Protein 6HSB (pdb70)

CATH classification: 3.40.50.9100

B-factor: mean 55.86, std 21.81, range [33.76, 153.32]

Organism: Acidithiobacillus caldus (strain SM-1) (NCBI:txid990288)

Secondary structure (DSSP, 8-state):
---EEEEEE-TTGGGTTSS-HHHH----HHHHHHHHHHHHHHTT-EEEEEE-S-HHHHHHHHHHTGGGT--EEEEE-GGGGGT-HHHHHHHHHHT--EEEEESS-GGGS-GGGG--SSGGG-SEEEESSTTHHHHHHHHHHHHH-

Solvent-accessible surface area: 7455 Å² total; per-residue (Å²): 151,96,18,16,0,0,0,0,0,0,10,87,14,52,79,46,20,158,158,88,66,147,147,141,33,67,65,43,17,78,97,7,31,63,97,1,73,90,42,0,104,72,93,51,23,82,10,69,41,60,43,14,92,29,65,117,64,0,19,57,10,0,105,94,0,57,134,84,39,10,40,25,0,0,0,3,0,23,44,30,0,29,91,0,66,50,0,54,76,8,3,61,86,34,81,17,61,6,16,0,0,8,37,44,72,8,108,75,119,74,92,117,43,141,101,13,66,0,47,104,59,24,69,27,86,28,40,40,98,30,27,89,0,0,7,69,0,0,38,35,8,23,200,189,159

Nearest PDB structures (foldseek):
  6hsb-assembly1_A  TM=1.007E+00  e=7.432E-30  Acidithiobacillus caldus SM-1
  4rhc-assembly1_L  TM=9.662E-01  e=6.224E-17  Acinetobacter baumannii ATCC 17978
  6smf-assembly1_A  TM=9.580E-01  e=1.096E-16  Zymomonas mobilis subsp. mobilis ZM4 = ATCC 31821
  6cv6-assembly3_G  TM=9.461E-01  e=2.057E-16  Paraburkholderia phymatum STM815
  2uyg-assembly1_D  TM=9.402E-01  e=6.544E-15  Thermus thermophilus HB8

Foldseek 3Di:
DAAEEEEEAEPPLQCPQPPPCPPRNNDGVVNLQVVVCVLQVVVVHHYDYDYDNDLVVLLVCLLCCVVVVHQEYEYANDVCQLPPPSNLVSCVVSVRAYEYEEQQDLVPDPPSSVHGSHPVRHPYYYYHNHSVRRVVRVVVVVVVD

Sequence (145 aa):
AQIHVLVLHGPNLNLLGRREPDHYGRTTLAEIDARLKKTEAEGRGWLLHSLQSNAEHILVDAVQQAPTQGVTHIVLNPAAFTHTSVALRDALAAVAIPFIEVHLSNIHAREPFRRHHSYFSDIASGLITGLGAEGYSLALDAIARRF

Structure (mmCIF, N/CA/C/O backbone):
data_6HSB
#
_entry.id   6HSB
#
_cell.length_a   188.458
_cell.length_b   188.458
_cell.length_c   188.458
_cell.angle_alpha   90.000
_cell.angle_beta   90.000
_cell.angle_gamma   90.000
#
_symmetry.space_group_name_H-M   'F 41 3 2'
#
loop_
_entity.id
_entity.type
_entity.pdbx_description
1 polymer '3-dehydroquinate dehydratase'
2 non-polymer GLYCEROL
3 non-polymer '4-(2-HYDROXYETHYL)-1-PIPERAZINE ETHANESULFONIC ACID'
4 water water
#
loop_
_atom_site.group_PDB
_atom_site.id
_atom_site.type_symbol
_atom_site.label_atom_id
_atom_site.label_alt_id
_atom_site.label_comp_id
_atom_site.label_asym_id
_atom_site.label_entity_id
_atom_site.label_seq_id
_atom_site.pdbx_PDB_ins_code
_atom_site.Cartn_x
_atom_site.Cartn_y
_atom_site.Cartn_z
_atom_site.occupancy
_atom_site.B_iso_or_equiv
_atom_site.auth_seq_id
_atom_site.auth_comp_id
_atom_site.auth_asym_id
_atom_site.auth_atom_id
_atom_site.pdbx_PDB_model_num
ATOM 1 N N . ALA A 1 1 ? -3.258 43.307 23.139 1.00 117.52 3 ALA A N 1
ATOM 2 C CA . ALA A 1 1 ? -3.957 43.101 21.845 1.00 102.20 3 ALA A CA 1
ATOM 3 C C . ALA A 1 1 ? -3.086 43.614 20.686 1.00 100.06 3 ALA A C 1
ATOM 4 O O . ALA A 1 1 ? -3.578 43.573 19.536 1.00 94.76 3 ALA A O 1
ATOM 6 N N . GLN A 1 2 ? -1.857 44.093 20.952 1.00 76.62 4 GLN A N 1
ATOM 7 C CA . GLN A 1 2 ? -0.921 44.508 19.873 1.00 73.17 4 GLN A CA 1
ATOM 8 C C . GLN A 1 2 ? -0.471 43.255 19.107 1.00 63.67 4 GLN A C 1
ATOM 9 O O . GLN A 1 2 ? -0.094 42.253 19.765 1.00 56.38 4 GLN A O 1
ATOM 15 N N . ILE A 1 3 ? -0.444 43.348 17.787 1.00 53.47 5 ILE A N 1
ATOM 16 C CA . ILE A 1 3 ? 0.016 42.234 16.927 1.00 55.49 5 ILE A CA 1
ATOM 17 C C . ILE A 1 3 ? 1.516 42.079 17.135 1.00 52.42 5 ILE A C 1
ATOM 18 O O . ILE A 1 3 ? 2.278 43.058 17.015 1.00 51.83 5 ILE A O 1
ATOM 23 N N . HIS A 1 4 ? 1.885 40.883 17.574 1.00 45.39 6 HIS A N 1
ATOM 24 C CA . HIS A 1 4 ? 3.277 40.453 17.774 1.00 42.44 6 HIS A CA 1
ATOM 25 C C . HIS A 1 4 ? 3.520 39.142 16.991 1.00 36.28 6 HIS A C 1
ATOM 26 O O . HIS A 1 4 ? 3.072 38.099 17.434 1.00 40.17 6 HIS A O 1
ATOM 33 N N . VAL A 1 5 ? 4.329 39.229 15.966 1.00 40.48 7 VAL A N 1
ATOM 34 C CA . VAL A 1 5 ? 4.639 38.127 15.024 1.00 45.63 7 VAL A CA 1
ATOM 35 C C . VAL A 1 5 ? 5.973 37.520 15.437 1.00 48.97 7 VAL A C 1
ATOM 36 O O . VAL A 1 5 ? 6.972 38.257 15.538 1.00 47.53 7 VAL A O 1
ATOM 40 N N . LEU A 1 6 ? 5.994 36.207 15.622 1.00 42.32 8 LEU A N 1
ATOM 41 C CA . LEU A 1 6 ? 7.264 35.433 15.671 1.00 36.20 8 LEU A CA 1
ATOM 42 C C . LEU A 1 6 ? 7.489 34.784 14.318 1.00 41.08 8 LEU A C 1
ATOM 43 O O . LEU A 1 6 ? 6.617 33.956 13.888 1.00 38.47 8 LEU A O 1
ATOM 48 N N . VAL A 1 7 ? 8.610 35.090 13.690 1.00 41.07 9 VAL A N 1
ATOM 49 C CA . VAL A 1 7 ? 9.014 34.456 12.409 1.00 41.45 9 VAL A CA 1
ATOM 50 C C . VAL A 1 7 ? 10.061 33.389 12.750 1.00 45.71 9 VAL A C 1
ATOM 51 O O . VAL A 1 7 ? 11.074 33.697 13.379 1.00 39.16 9 VAL A O 1
ATOM 55 N N . LEU A 1 8 ? 9.773 32.138 12.421 1.00 38.64 10 LEU A N 1
ATOM 56 C CA . LEU A 1 8 ? 10.643 30.995 12.732 1.00 37.65 10 LEU A CA 1
ATOM 57 C C . LEU A 1 8 ? 11.114 30.391 11.432 1.00 40.14 10 LEU A C 1
ATOM 58 O O . LEU A 1 8 ? 10.250 30.026 10.588 1.00 40.44 10 LEU A O 1
ATOM 63 N N . HIS A 1 9 ? 12.421 30.287 11.284 1.00 33.76 11 HIS A N 1
ATOM 64 C CA . HIS A 1 9 ? 13.102 29.690 10.121 1.00 36.43 11 HIS A CA 1
ATOM 65 C C . HIS A 1 9 ? 13.785 28.421 10.574 1.00 39.85 11 HIS A C 1
ATOM 66 O O . HIS A 1 9 ? 14.587 28.465 11.549 1.00 39.04 11 HIS A O 1
ATOM 73 N N . GLY A 1 10 ? 13.569 27.350 9.839 1.00 43.49 12 GLY A N 1
ATOM 74 C CA . GLY A 1 10 ? 14.128 26.044 10.179 1.00 39.86 12 GLY A CA 1
ATOM 75 C C . GLY A 1 10 ? 15.529 25.888 9.617 1.00 42.81 12 GLY A C 1
ATOM 76 O O . GLY A 1 10 ? 16.195 26.849 9.227 1.00 40.79 12 GLY A O 1
ATOM 77 N N . PRO A 1 11 ? 16.034 24.645 9.662 1.00 37.82 13 PRO A N 1
ATOM 78 C CA . PRO A 1 11 ? 17.416 24.357 9.346 1.00 39.88 13 PRO A CA 1
ATOM 79 C C . PRO A 1 11 ? 17.761 24.738 7.917 1.00 41.09 13 PRO A C 1
ATOM 80 O O . PRO A 1 11 ? 16.896 24.719 7.064 1.00 39.35 13 PRO A O 1
ATOM 84 N N . ASN A 1 12 ? 18.993 25.206 7.729 1.00 36.78 14 ASN A N 1
ATOM 85 C CA . ASN A 1 12 ? 19.609 25.425 6.398 1.00 42.11 14 ASN A CA 1
ATOM 86 C C . ASN A 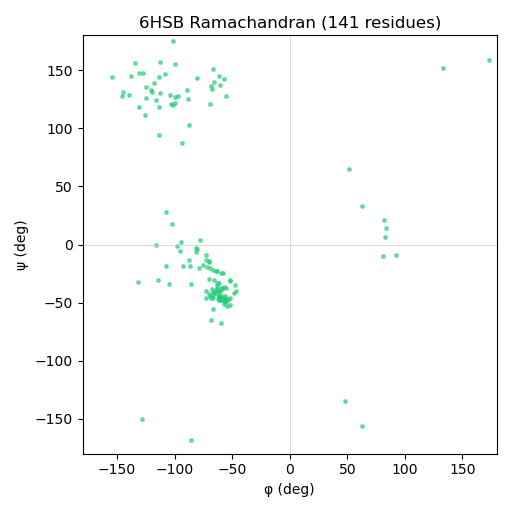1 12 ? 19.128 26.753 5.813 1.00 41.01 14 ASN A C 1
ATOM 87 O O . ASN A 1 12 ? 19.775 27.223 4.854 1.00 44.12 14 ASN A O 1
ATOM 92 N N . LEU A 1 13 ? 18.138 27.417 6.399 1.00 37.72 15 LEU A N 1
ATOM 93 C CA . LEU A 1 13 ? 17.662 28.705 5.826 1.00 39.52 15 LEU A CA 1
ATOM 94 C C . LEU A 1 13 ? 18.740 29.788 6.010 1.00 49.01 15 LEU A C 1
ATOM 95 O O . LEU A 1 13 ? 18.707 30.765 5.226 1.00 44.28 15 LEU A O 1
ATOM 100 N N . ASN A 1 14 ? 19.686 29.597 6.948 1.00 47.42 16 ASN A N 1
ATOM 101 C CA . ASN A 1 14 ? 20.828 30.524 7.142 1.00 44.48 16 ASN A CA 1
ATOM 102 C C . ASN A 1 14 ? 21.697 30.502 5.891 1.00 45.11 16 ASN A C 1
ATOM 103 O O . ASN A 1 14 ? 22.452 31.384 5.723 1.00 45.20 16 ASN A O 1
ATOM 108 N N . LEU A 1 15 ? 21.643 29.451 5.094 1.00 41.20 17 LEU A N 1
ATOM 109 C CA . LEU A 1 15 ? 22.511 29.340 3.921 1.00 44.11 17 LEU A CA 1
ATOM 110 C C . LEU A 1 15 ? 21.951 30.152 2.749 1.00 41.69 17 LEU A C 1
ATOM 111 O O . LEU A 1 15 ? 22.602 30.137 1.701 1.00 48.59 17 LEU A O 1
ATOM 116 N N . LEU A 1 16 ? 20.787 30.764 2.857 1.00 45.91 18 LEU A N 1
ATOM 117 C CA . LEU A 1 16 ? 20.227 31.456 1.663 1.00 50.10 18 LEU A CA 1
ATOM 118 C C . LEU A 1 16 ? 21.267 32.467 1.160 1.00 57.76 18 LEU A C 1
ATOM 119 O O . LEU A 1 16 ? 21.745 33.293 2.007 1.00 49.17 18 LEU A O 1
ATOM 124 N N . GLY A 1 17 ? 21.597 32.401 -0.129 1.00 59.75 19 GLY A N 1
ATOM 125 C CA . GLY A 1 17 ? 22.429 33.403 -0.831 1.00 66.34 19 GLY A CA 1
ATOM 126 C C . GLY A 1 17 ? 23.907 33.040 -0.816 1.00 69.79 19 GLY A C 1
ATOM 127 O O . GLY A 1 17 ? 24.687 33.690 -1.524 1.00 73.57 19 GLY A O 1
ATOM 128 N N . ARG A 1 18 ? 24.306 32.024 -0.054 1.00 70.10 20 ARG A N 1
ATOM 129 C CA . ARG A 1 18 ? 25.738 31.663 0.105 1.00 70.26 20 ARG A CA 1
ATOM 130 C C . ARG A 1 18 ? 26.313 31.117 -1.196 1.00 72.19 20 ARG A C 1
ATOM 131 O O . ARG A 1 18 ? 27.200 31.778 -1.750 1.00 79.99 20 ARG A O 1
ATOM 139 N N . ARG A 1 19 ? 25.826 29.966 -1.661 1.00 82.71 21 ARG A N 1
ATOM 140 C CA . ARG A 1 19 ? 26.475 29.194 -2.757 1.00 96.39 21 ARG A CA 1
ATOM 141 C C . ARG A 1 19 ? 25.801 29.503 -4.097 1.00 107.39 21 ARG A C 1
ATOM 142 O O . ARG A 1 19 ? 24.551 29.335 -4.185 1.00 95.02 21 ARG A O 1
ATOM 150 N N . GLU A 1 20 ? 26.613 29.884 -5.098 1.00 121.30 22 GLU A N 1
ATOM 151 C CA . GLU A 1 20 ? 26.192 30.200 -6.496 1.00 131.01 22 GLU A CA 1
ATOM 152 C C . GLU A 1 20 ? 25.046 31.212 -6.462 1.00 131.36 22 GLU A C 1
ATOM 153 O O . GLU A 1 20 ? 23.921 30.890 -6.874 1.00 104.87 22 GLU A O 1
ATOM 159 N N . PRO A 1 21 ? 25.297 32.455 -5.966 1.00 125.67 23 PRO A N 1
ATOM 160 C CA . PRO A 1 21 ? 24.261 33.493 -5.915 1.00 132.58 23 PRO A CA 1
ATOM 161 C C . PRO A 1 21 ? 23.557 33.704 -7.271 1.00 146.10 23 PRO A C 1
ATOM 162 O O . PRO A 1 21 ? 22.382 34.042 -7.260 1.00 146.78 23 PRO A O 1
ATOM 166 N N . ASP A 1 22 ? 24.270 33.480 -8.389 1.00 150.24 24 ASP A N 1
ATOM 167 C CA . ASP A 1 22 ? 23.737 33.538 -9.781 1.00 137.78 24 ASP A CA 1
ATOM 168 C C . ASP A 1 22 ? 22.607 32.512 -9.948 1.00 137.16 24 ASP A C 1
ATOM 169 O O . ASP A 1 22 ? 21.451 32.947 -10.109 1.00 137.68 24 ASP A O 1
ATOM 174 N N . HIS A 1 23 ? 22.927 31.211 -9.895 1.00 135.43 25 HIS A N 1
ATOM 175 C CA . HIS A 1 23 ? 21.982 30.093 -10.184 1.00 143.17 25 HIS A CA 1
ATOM 176 C C . HIS A 1 23 ? 20.870 30.037 -9.124 1.00 147.26 25 HIS A C 1
ATOM 177 O O . HIS A 1 23 ? 19.686 30.095 -9.521 1.00 153.32 25 HIS A O 1
ATOM 184 N N . TYR A 1 24 ? 21.230 29.935 -7.837 1.00 139.74 26 TYR A N 1
ATOM 185 C CA . TYR A 1 24 ? 20.314 29.534 -6.732 1.00 123.11 26 TYR A CA 1
ATOM 186 C C . TYR A 1 24 ? 19.539 30.745 -6.185 1.00 119.39 26 TYR A C 1
ATOM 187 O O . TYR A 1 24 ? 18.359 30.560 -5.808 1.00 101.20 26 TYR A O 1
ATOM 196 N N . GLY A 1 25 ? 20.153 31.935 -6.157 1.00 106.99 27 GLY A N 1
ATOM 197 C CA . GLY A 1 25 ? 19.535 33.175 -5.639 1.00 99.13 27 GLY A CA 1
ATOM 198 C C . GLY A 1 25 ? 20.481 33.907 -4.706 1.00 103.32 27 GLY A C 1
ATOM 199 O O . GLY A 1 25 ? 21.326 33.217 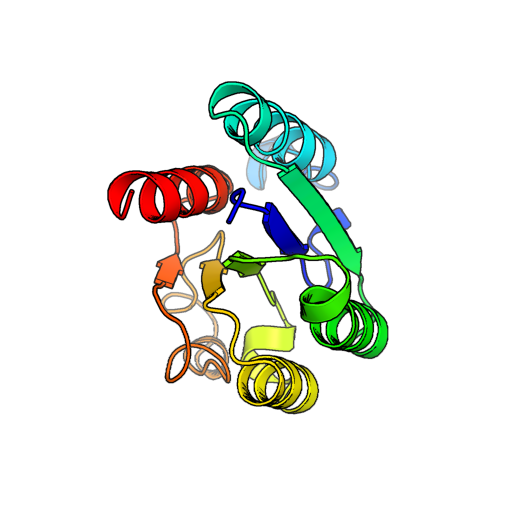-4.086 1.00 105.20 27 GLY A O 1
ATOM 200 N N . ARG A 1 26 ? 20.360 35.242 -4.611 1.00 95.51 28 ARG A N 1
ATOM 201 C CA . ARG A 1 26 ? 21.325 36.125 -3.889 1.00 90.28 28 ARG A CA 1
ATOM 202 C C . ARG A 1 26 ? 20.704 36.636 -2.569 1.00 87.75 28 ARG A C 1
ATOM 203 O O . ARG A 1 26 ? 21.492 37.053 -1.683 1.00 89.17 28 ARG A O 1
ATOM 205 N N . THR A 1 27 ? 19.369 36.582 -2.401 1.00 74.57 29 THR A N 1
ATOM 206 C CA . THR A 1 27 ? 18.663 37.035 -1.166 1.00 68.39 29 THR A CA 1
ATOM 207 C C . THR A 1 27 ? 19.142 36.222 0.038 1.00 63.65 29 THR A C 1
ATOM 208 O O . THR A 1 27 ? 19.267 35.015 -0.065 1.00 62.51 29 THR A O 1
ATOM 212 N N . THR A 1 28 ? 19.374 36.881 1.148 1.00 60.03 30 THR A N 1
ATOM 213 C CA . THR A 1 28 ? 19.952 36.272 2.360 1.00 64.26 30 THR A CA 1
ATOM 214 C C . THR A 1 28 ? 18.869 36.288 3.428 1.00 53.11 30 THR A C 1
ATOM 215 O O . THR A 1 28 ? 17.934 37.110 3.358 1.00 54.79 30 THR A O 1
ATOM 219 N N . LEU A 1 29 ? 18.995 35.404 4.389 1.00 50.31 31 LEU A N 1
ATOM 220 C CA . LEU A 1 29 ? 18.020 35.382 5.483 1.00 47.13 31 LEU A CA 1
ATOM 221 C C . LEU A 1 29 ? 18.060 36.753 6.172 1.00 43.27 31 LEU A C 1
ATOM 222 O O . LEU A 1 29 ? 17.010 37.289 6.538 1.00 44.16 31 LEU A O 1
ATOM 227 N N . ALA A 1 30 ? 19.239 37.358 6.308 1.00 53.02 32 ALA A N 1
ATOM 228 C CA . ALA A 1 30 ? 19.377 38.668 7.004 1.00 55.67 32 ALA A CA 1
ATOM 229 C C . ALA A 1 30 ? 18.536 39.701 6.252 1.00 47.25 32 ALA A C 1
ATOM 230 O O . ALA A 1 30 ? 17.737 40.411 6.900 1.00 51.54 32 ALA A O 1
ATOM 232 N N . GLU A 1 31 ? 18.631 39.700 4.915 1.00 49.91 33 GLU A N 1
ATOM 233 C CA . GLU A 1 31 ? 17.824 40.612 4.068 1.00 54.33 33 GLU A CA 1
ATOM 234 C C . GLU A 1 31 ? 16.332 40.355 4.289 1.00 55.60 33 GLU A C 1
ATOM 235 O O . GLU A 1 31 ? 15.556 41.325 4.508 1.00 51.09 33 GLU A O 1
ATOM 241 N N . ILE A 1 32 ? 15.913 39.082 4.266 1.00 51.02 34 ILE A N 1
ATOM 242 C CA . ILE A 1 32 ? 14.480 38.739 4.513 1.00 48.79 34 ILE A CA 1
ATOM 243 C C . ILE A 1 32 ? 14.080 39.300 5.870 1.00 45.26 34 ILE A C 1
ATOM 244 O O . ILE A 1 32 ? 13.026 39.953 5.977 1.00 49.21 34 ILE A O 1
ATOM 249 N N . ASP A 1 33 ? 14.866 38.995 6.904 1.00 47.85 35 ASP A N 1
ATOM 250 C CA . ASP A 1 33 ? 14.486 39.386 8.282 1.00 51.20 35 ASP A CA 1
ATOM 251 C C . ASP A 1 33 ? 14.381 40.914 8.414 1.00 47.52 35 ASP A C 1
ATOM 252 O O . ASP A 1 33 ? 13.466 41.377 9.119 1.00 47.46 35 ASP A O 1
ATOM 257 N N . ALA A 1 34 ? 15.289 41.665 7.811 1.00 51.70 36 ALA A N 1
ATOM 258 C CA . ALA A 1 34 ? 15.266 43.152 7.840 1.00 58.40 36 ALA A CA 1
ATOM 259 C C . ALA A 1 34 ? 13.968 43.646 7.177 1.00 56.13 36 ALA A C 1
ATOM 260 O O . ALA A 1 34 ? 13.266 44.549 7.725 1.00 54.74 36 ALA A O 1
ATOM 262 N N . ARG A 1 35 ? 13.629 43.042 6.045 1.00 52.75 37 ARG A N 1
ATOM 263 C CA . ARG A 1 35 ? 12.414 43.431 5.302 1.00 51.75 37 ARG A CA 1
ATOM 264 C C . ARG A 1 35 ? 11.172 43.106 6.129 1.00 51.19 37 ARG A C 1
ATOM 265 O O . ARG A 1 35 ? 10.283 43.978 6.233 1.00 52.41 37 ARG A O 1
ATOM 273 N N . LEU A 1 36 ? 11.123 41.952 6.800 1.00 49.24 38 LEU A N 1
ATOM 274 C CA . LEU A 1 36 ? 9.905 41.640 7.588 1.00 43.58 38 LEU A CA 1
ATOM 275 C C . LEU A 1 36 ? 9.808 42.606 8.758 1.00 47.12 38 LEU A C 1
ATOM 276 O O . LEU A 1 36 ? 8.699 43.010 9.104 1.00 50.41 38 LEU A O 1
ATOM 281 N N . LYS A 1 37 ? 10.943 42.945 9.361 1.00 51.80 39 LYS A N 1
ATOM 282 C CA A LYS A 1 37 ? 10.943 43.868 10.528 0.50 52.35 39 LYS A CA 1
ATOM 283 C CA B LYS A 1 37 ? 11.044 43.902 10.500 0.50 56.26 39 LYS A CA 1
ATOM 284 C C . LYS A 1 37 ? 10.341 45.215 10.105 1.00 46.72 39 LYS A C 1
ATOM 285 O O . LYS A 1 37 ? 9.396 45.624 10.772 1.00 52.69 39 LYS A O 1
ATOM 296 N N . THR A 1 38 ? 10.831 45.816 9.031 1.00 50.97 40 THR A N 1
ATOM 297 C CA . THR A 1 38 ? 10.320 47.081 8.440 1.00 60.38 40 THR A CA 1
ATOM 298 C C . THR A 1 38 ? 8.815 47.005 8.197 1.00 60.06 40 THR A C 1
ATOM 299 O O . THR A 1 38 ? 8.087 47.908 8.649 1.00 62.07 40 THR A O 1
ATOM 303 N N . GLU A 1 39 ? 8.370 45.946 7.511 1.00 59.07 41 GLU A N 1
ATOM 304 C CA . GLU A 1 39 ? 6.944 45.774 7.132 1.00 55.41 41 GLU A CA 1
ATOM 305 C C . GLU A 1 39 ? 6.110 45.667 8.393 1.00 57.16 41 GLU A C 1
ATOM 306 O O . GLU A 1 39 ? 5.024 46.215 8.414 1.00 60.83 41 GLU A O 1
ATOM 312 N N . ALA A 1 40 ? 6.611 44.998 9.430 1.00 52.27 42 ALA A N 1
ATOM 313 C CA . ALA A 1 40 ? 5.882 44.895 10.707 1.00 52.43 42 ALA A CA 1
ATOM 314 C 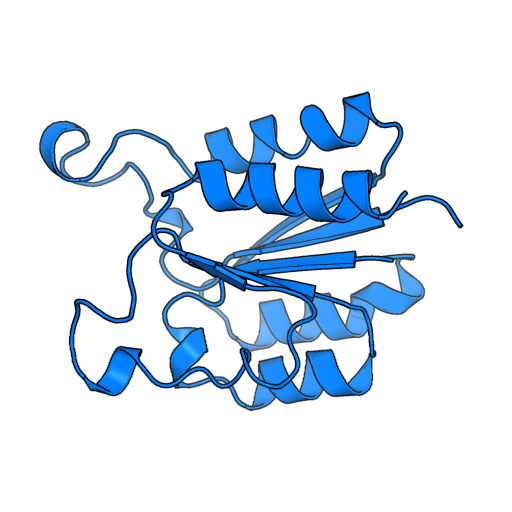C . ALA A 1 40 ? 5.930 46.239 11.445 1.00 56.61 42 ALA A C 1
ATOM 315 O O . ALA A 1 40 ? 4.896 46.630 11.974 1.00 52.25 42 ALA A O 1
ATOM 317 N N . GLU A 1 41 ? 7.099 46.882 11.533 1.00 59.09 43 GLU A N 1
ATOM 318 C CA . GLU A 1 41 ? 7.239 48.230 12.160 1.00 67.98 43 GLU A CA 1
ATOM 319 C C . GLU A 1 41 ? 6.303 49.223 11.466 1.00 64.41 43 GLU A C 1
ATOM 320 O O . GLU A 1 41 ? 5.562 49.910 12.173 1.00 70.02 43 GLU A O 1
ATOM 326 N N . GLY A 1 42 ? 6.273 49.215 10.134 1.00 65.61 44 GLY A N 1
ATOM 327 C CA . GLY A 1 42 ? 5.346 50.024 9.315 1.00 65.21 44 GLY A CA 1
ATOM 328 C C . GLY A 1 42 ? 3.911 49.929 9.803 1.00 67.87 44 GLY A C 1
ATOM 329 O O . GLY A 1 42 ? 3.186 50.920 9.715 1.00 74.41 44 GLY A O 1
ATOM 330 N N . ARG A 1 43 ? 3.493 48.770 10.301 1.00 64.45 45 ARG A N 1
ATOM 331 C CA . ARG A 1 43 ? 2.076 48.504 10.631 1.00 61.13 45 ARG A CA 1
ATOM 332 C C . ARG A 1 43 ? 1.862 48.730 12.121 1.00 53.77 45 ARG A C 1
ATOM 333 O O . ARG A 1 43 ? 0.747 48.535 12.609 1.00 60.37 45 ARG A O 1
ATOM 341 N N . GLY A 1 44 ? 2.906 49.081 12.857 1.00 61.11 46 GLY A N 1
ATOM 342 C CA . GLY A 1 44 ? 2.793 49.269 14.320 1.00 54.95 46 GLY A CA 1
ATOM 343 C C . GLY A 1 44 ? 2.860 47.955 15.070 1.00 57.98 46 GLY A C 1
ATOM 344 O O . GLY A 1 44 ? 2.408 47.902 16.221 1.00 56.17 46 GLY A O 1
ATOM 345 N N . TRP A 1 45 ? 3.427 46.916 14.455 1.00 57.37 47 TRP A N 1
ATOM 346 C CA . TRP A 1 45 ? 3.458 45.559 15.068 1.00 57.64 47 TRP A CA 1
ATOM 347 C C . TRP A 1 45 ? 4.827 45.329 15.710 1.00 49.95 47 TRP A C 1
ATOM 348 O O . TRP A 1 45 ? 5.807 45.853 15.156 1.00 50.12 47 TRP A O 1
ATOM 359 N N . LEU A 1 46 ? 4.887 44.452 16.702 1.00 50.77 48 LEU A N 1
ATOM 360 C CA . LEU A 1 46 ? 6.153 43.779 17.125 1.00 47.18 48 LEU A CA 1
ATOM 361 C C . LEU A 1 46 ? 6.422 42.614 16.166 1.00 50.15 48 LEU A C 1
ATOM 362 O O . LEU A 1 46 ? 5.456 41.982 15.637 1.00 49.73 48 LEU A O 1
ATOM 367 N N . LEU A 1 47 ? 7.673 42.385 15.864 1.00 48.22 49 LEU A N 1
ATOM 368 C CA . LEU A 1 47 ? 8.103 41.177 15.154 1.00 46.73 49 LEU A CA 1
ATOM 369 C C . LEU A 1 47 ? 9.475 40.774 15.688 1.00 47.43 49 LEU A C 1
ATOM 370 O O . LEU A 1 47 ? 10.350 41.617 15.693 1.00 50.90 49 LEU A O 1
ATOM 375 N N . HIS A 1 48 ? 9.654 39.507 16.040 1.00 50.97 50 HIS A N 1
ATOM 376 C CA . HIS A 1 48 ? 10.995 38.922 16.160 1.00 49.73 50 HIS A CA 1
ATOM 377 C C . HIS A 1 48 ? 11.123 37.646 15.349 1.00 50.68 50 HIS A C 1
ATOM 378 O O . HIS A 1 48 ? 10.149 36.963 15.200 1.00 43.14 50 HIS A O 1
ATOM 385 N N . SER A 1 49 ? 12.339 37.433 14.857 1.00 45.37 51 SER A N 1
ATOM 386 C CA . SER A 1 49 ? 12.794 36.368 13.950 1.00 50.56 51 SER A CA 1
ATOM 387 C C . SER A 1 49 ? 13.767 35.477 14.713 1.00 53.80 51 SER A C 1
ATOM 388 O O . SER A 1 49 ? 14.515 35.968 15.511 1.00 49.60 51 SER A O 1
ATOM 391 N N . LEU A 1 50 ? 13.740 34.195 14.447 1.00 44.19 52 LEU A N 1
ATOM 392 C CA . LEU A 1 50 ? 14.733 33.231 14.942 1.00 41.74 52 LEU A CA 1
ATOM 393 C C . LEU A 1 50 ? 14.922 32.171 13.865 1.00 40.08 52 LEU A C 1
ATOM 394 O O . LEU A 1 50 ? 13.898 31.608 13.405 1.00 37.76 52 LEU A O 1
ATOM 399 N N . GLN A 1 51 ? 16.139 31.919 13.468 1.00 38.25 53 GLN A N 1
ATOM 400 C CA . GLN A 1 51 ? 16.480 30.740 12.650 1.00 37.15 53 GLN A CA 1
ATOM 401 C C . GLN A 1 51 ? 17.240 29.772 13.542 1.00 46.80 53 GLN A C 1
ATOM 402 O O . GLN A 1 51 ? 18.030 30.229 14.343 1.00 41.39 53 GLN A O 1
ATOM 408 N N . SER A 1 52 ? 17.100 28.482 13.340 1.00 42.38 54 SER A N 1
ATOM 409 C CA . SER A 1 52 ? 17.930 27.483 14.059 1.00 39.33 54 SER A CA 1
ATOM 410 C C . SER A 1 52 ? 18.027 26.213 13.237 1.00 41.26 54 SER A C 1
ATOM 411 O O . SER A 1 52 ? 17.065 25.856 12.573 1.00 39.44 54 SER A O 1
ATOM 414 N N . ASN A 1 53 ? 19.174 25.556 13.277 1.00 37.85 55 ASN A N 1
ATOM 415 C CA . ASN A 1 53 ? 19.294 24.183 12.762 1.00 40.90 55 ASN A CA 1
ATOM 416 C C . ASN A 1 53 ? 18.789 23.211 13.823 1.00 43.28 55 ASN A C 1
ATOM 417 O O . ASN A 1 53 ? 18.693 22.036 13.503 1.00 41.14 55 ASN A O 1
ATOM 422 N N . ALA A 1 54 ? 18.472 23.688 15.033 1.00 40.84 56 ALA A N 1
ATOM 423 C CA . ALA A 1 54 ? 18.138 22.835 16.196 1.00 38.90 56 ALA A CA 1
ATOM 424 C C . ALA A 1 54 ? 16.638 22.831 16.431 1.00 38.07 56 ALA A C 1
ATOM 425 O O . ALA A 1 54 ? 16.081 23.871 16.758 1.00 42.20 56 ALA A O 1
ATOM 427 N N . GLU A 1 55 ? 16.031 21.658 16.386 1.00 39.08 57 GLU A N 1
ATOM 428 C CA . GLU A 1 55 ? 14.586 21.465 16.648 1.00 38.56 57 GLU A CA 1
ATOM 429 C C . GLU A 1 55 ? 14.225 22.047 18.008 1.00 41.65 57 GLU A C 1
ATOM 430 O O . GLU A 1 55 ? 13.282 22.809 18.099 1.00 38.13 57 GLU A O 1
ATOM 436 N N . HIS A 1 56 ? 14.993 21.726 19.041 1.00 36.30 58 HIS A N 1
ATOM 437 C CA . HIS A 1 56 ? 14.692 22.174 20.422 1.00 38.88 58 HIS A CA 1
ATOM 438 C C . HIS A 1 56 ? 14.698 23.698 20.534 1.00 38.85 58 HIS A C 1
ATOM 439 O O . HIS A 1 56 ? 13.868 24.228 21.254 1.00 38.18 58 HIS A O 1
ATOM 446 N N . ILE A 1 57 ? 15.535 24.400 19.776 1.00 36.94 59 ILE A N 1
ATOM 447 C CA . ILE A 1 57 ? 15.557 25.881 19.836 1.00 39.75 59 ILE A CA 1
ATOM 448 C C . ILE A 1 57 ? 14.232 26.437 19.289 1.00 44.27 59 ILE A C 1
ATOM 449 O O . ILE A 1 57 ? 13.681 27.385 19.872 1.00 36.69 59 ILE A O 1
ATOM 454 N N . LEU A 1 58 ? 13.713 25.847 18.212 1.00 38.41 60 LEU A N 1
ATOM 455 C CA . LEU A 1 58 ? 12.446 26.308 17.603 1.00 40.06 60 LEU A CA 1
ATOM 456 C C . LEU A 1 58 ? 11.308 25.956 18.551 1.00 34.79 60 LEU A C 1
ATOM 457 O O . LEU A 1 58 ? 10.411 26.833 18.792 1.00 39.73 60 LEU A O 1
ATOM 462 N N . VAL A 1 59 ? 11.346 24.755 19.127 1.00 35.18 61 VAL A N 1
ATOM 463 C CA . VAL A 1 59 ? 10.289 24.317 20.081 1.00 38.07 61 VAL A CA 1
ATOM 464 C C . VAL A 1 59 ? 10.291 25.272 21.292 1.00 39.90 61 VAL A C 1
ATOM 465 O O . VAL A 1 59 ? 9.210 25.731 21.698 1.00 38.27 61 VAL A O 1
ATOM 469 N N . ASP A 1 60 ? 11.463 25.557 21.866 1.00 40.90 62 ASP A N 1
ATOM 470 C CA . ASP A 1 60 ? 11.574 26.503 23.017 1.00 39.42 62 ASP A CA 1
ATOM 471 C C . ASP A 1 60 ? 10.916 27.835 22.626 1.00 38.99 62 ASP A C 1
ATOM 472 O O . ASP A 1 60 ? 10.151 28.409 23.452 1.00 43.95 62 ASP A O 1
ATOM 477 N N . ALA A 1 61 ? 11.224 28.360 21.435 1.00 39.87 63 ALA A N 1
ATOM 478 C CA . ALA A 1 61 ? 10.706 29.675 20.976 1.00 39.51 63 ALA A CA 1
ATOM 479 C C . ALA A 1 61 ? 9.182 29.640 20.922 1.00 42.21 63 ALA A C 1
ATOM 480 O O . ALA A 1 61 ? 8.496 30.618 21.340 1.00 40.55 63 ALA A O 1
ATOM 482 N N . VAL A 1 62 ? 8.612 28.528 20.471 1.00 38.84 64 VAL A N 1
ATOM 483 C CA . VAL A 1 62 ? 7.138 28.409 20.432 1.00 36.21 64 VAL A CA 1
ATOM 484 C C . VAL A 1 62 ? 6.576 28.350 21.852 1.00 37.87 64 VAL A C 1
ATOM 485 O O . VAL A 1 62 ? 5.533 28.959 22.129 1.00 38.52 64 VAL A O 1
ATOM 489 N N . GLN A 1 63 ? 7.178 27.549 22.710 1.00 37.02 65 GLN A N 1
ATOM 490 C CA . GLN A 1 63 ? 6.752 27.368 24.108 1.00 36.57 65 GLN A CA 1
ATOM 491 C C . GLN A 1 63 ? 6.747 28.715 24.846 1.00 43.80 65 GLN A C 1
ATOM 492 O O . GLN A 1 63 ? 5.831 28.954 25.605 1.00 38.58 65 GLN A O 1
ATOM 498 N N . GLN A 1 64 ? 7.698 29.582 24.533 1.00 43.48 66 GLN A N 1
ATOM 499 C CA . GLN A 1 64 ? 7.933 30.880 25.219 1.00 42.12 66 GLN A CA 1
ATOM 500 C C . GLN A 1 64 ? 7.040 31.929 24.574 1.00 42.51 66 GLN A C 1
ATOM 501 O O . GLN A 1 64 ? 6.821 32.977 25.191 1.00 45.32 66 GLN A O 1
ATOM 507 N N . ALA A 1 65 ? 6.536 31.688 23.357 1.00 40.15 67 ALA A N 1
ATOM 508 C CA . ALA A 1 65 ? 5.842 32.735 22.576 1.00 37.89 67 ALA A CA 1
ATOM 509 C C . ALA A 1 65 ? 4.676 33.322 23.377 1.00 43.05 67 ALA A C 1
ATOM 510 O O . ALA A 1 65 ? 4.518 34.545 23.430 1.00 42.97 67 ALA A O 1
ATOM 512 N N . PRO A 1 66 ? 3.774 32.513 23.979 1.00 41.88 68 PRO A N 1
ATOM 513 C CA . PRO A 1 66 ? 2.571 33.068 24.613 1.00 44.70 68 PRO A CA 1
ATOM 514 C C . PRO A 1 66 ? 2.883 34.131 25.689 1.00 45.41 68 PRO A C 1
ATOM 515 O O . PRO A 1 66 ? 2.340 35.237 25.622 1.00 42.82 68 PRO A O 1
ATOM 519 N N . THR A 1 67 ? 3.820 33.833 26.591 1.00 43.30 69 THR A N 1
ATOM 520 C CA . THR A 1 67 ? 4.183 34.766 27.683 1.00 43.78 69 THR A CA 1
ATOM 521 C C . THR A 1 67 ? 4.961 35.945 27.119 1.00 45.80 69 THR A C 1
ATOM 522 O O . THR A 1 67 ? 4.981 36.966 27.776 1.00 45.95 69 THR A O 1
ATOM 526 N N . GLN A 1 68 ? 5.539 35.830 25.931 1.00 42.86 70 GLN A N 1
ATOM 527 C CA . GLN A 1 68 ? 6.218 36.962 25.300 1.00 44.12 70 GLN A CA 1
ATOM 528 C C . GLN A 1 68 ? 5.171 37.850 24.632 1.00 47.68 70 GLN A C 1
ATOM 529 O O . GLN A 1 68 ? 5.578 38.866 24.057 1.00 46.58 70 GLN A O 1
ATOM 535 N N . GLY A 1 69 ? 3.890 37.490 24.642 1.00 43.57 71 GLY A N 1
ATOM 536 C CA . GLY A 1 69 ? 2.894 38.312 23.921 1.00 42.22 71 GLY A CA 1
ATOM 537 C C . GLY A 1 69 ? 2.760 38.032 22.424 1.00 45.86 71 GLY A C 1
ATOM 538 O O . GLY A 1 69 ? 2.096 38.814 21.717 1.00 44.75 71 GLY A O 1
ATOM 539 N N . VAL A 1 70 ? 3.291 36.928 21.915 1.00 43.62 72 VAL A N 1
ATOM 540 C CA . VAL A 1 70 ? 3.181 36.620 20.459 1.00 42.62 72 VAL A CA 1
ATOM 541 C C . VAL A 1 70 ? 1.696 36.343 20.143 1.00 39.02 72 VAL A C 1
ATOM 542 O O . VAL A 1 70 ? 1.092 35.609 20.888 1.00 41.71 72 VAL A O 1
ATOM 546 N N . THR A 1 71 ? 1.165 36.925 19.069 1.00 41.64 73 THR A N 1
ATOM 547 C CA . THR A 1 71 ? -0.231 36.747 18.610 1.00 45.44 73 THR A CA 1
ATOM 548 C C . THR A 1 71 ? -0.289 35.822 17.374 1.00 42.05 73 THR A C 1
ATOM 549 O O . THR A 1 71 ? -1.319 35.150 17.202 1.00 47.16 73 THR A O 1
ATOM 553 N N . HIS A 1 72 ? 0.716 35.875 16.512 1.00 40.84 74 HIS A N 1
ATOM 554 C CA . HIS A 1 72 ? 0.789 35.161 15.209 1.00 39.60 74 HIS A CA 1
ATOM 555 C C . HIS A 1 72 ? 2.192 34.598 15.060 1.00 43.17 74 HIS A C 1
ATOM 556 O O . HIS A 1 72 ? 3.166 35.304 15.424 1.00 41.74 74 HIS A O 1
ATOM 563 N N . ILE A 1 73 ? 2.298 33.425 14.441 1.00 37.76 75 ILE A N 1
ATOM 564 C CA . ILE A 1 73 ? 3.607 32.849 14.021 1.00 37.25 75 ILE A CA 1
ATOM 565 C C . ILE A 1 73 ? 3.650 32.688 12.515 1.00 39.85 75 ILE A C 1
ATOM 566 O O . ILE A 1 73 ? 2.637 32.293 11.880 1.00 41.98 75 ILE A O 1
ATOM 571 N N . VAL A 1 74 ? 4.793 33.015 11.938 1.00 42.84 76 VAL A N 1
ATOM 572 C CA . VAL A 1 74 ? 5.101 32.710 10.526 1.00 43.29 76 VAL A CA 1
ATOM 573 C C . VAL A 1 74 ? 6.232 31.691 10.574 1.00 42.66 76 VAL A C 1
ATOM 574 O O . VAL A 1 74 ? 7.309 32.015 11.036 1.00 38.66 76 VAL A O 1
ATOM 578 N N . LEU A 1 75 ? 5.980 30.503 10.054 1.00 39.71 77 LEU A N 1
ATOM 579 C CA . LEU A 1 75 ? 6.910 29.367 10.208 1.00 38.35 77 LEU A CA 1
ATOM 580 C C . LEU A 1 75 ? 7.277 28.802 8.875 1.00 38.65 77 LEU A C 1
ATOM 581 O O . LEU A 1 75 ? 6.329 28.329 8.134 1.00 37.38 77 LEU A O 1
ATOM 586 N N . ASN A 1 76 ? 8.575 28.721 8.644 1.00 39.21 78 ASN A N 1
ATOM 587 C CA . ASN A 1 76 ? 9.194 27.946 7.554 1.00 38.38 78 ASN A CA 1
ATOM 588 C C . ASN A 1 76 ? 9.983 26.834 8.225 1.00 40.11 78 ASN A C 1
ATOM 589 O O . ASN A 1 76 ? 11.145 27.024 8.543 1.00 38.56 78 ASN A O 1
ATOM 594 N N . PRO A 1 77 ? 9.392 25.623 8.399 1.00 40.79 79 PRO A N 1
ATOM 595 C CA . PRO A 1 77 ? 10.057 24.539 9.101 1.00 36.92 79 PRO A CA 1
ATOM 596 C C . PRO A 1 77 ? 11.178 23.941 8.254 1.00 37.27 79 PRO A C 1
ATOM 597 O O . PRO A 1 77 ? 11.977 23.186 8.778 1.00 40.99 79 PRO A O 1
ATOM 601 N N . ALA A 1 78 ? 11.240 24.250 6.963 1.00 39.12 80 ALA A N 1
ATOM 602 C CA . ALA A 1 78 ? 12.263 23.689 6.064 1.00 39.48 80 ALA A CA 1
ATOM 603 C C . ALA A 1 78 ? 12.302 22.1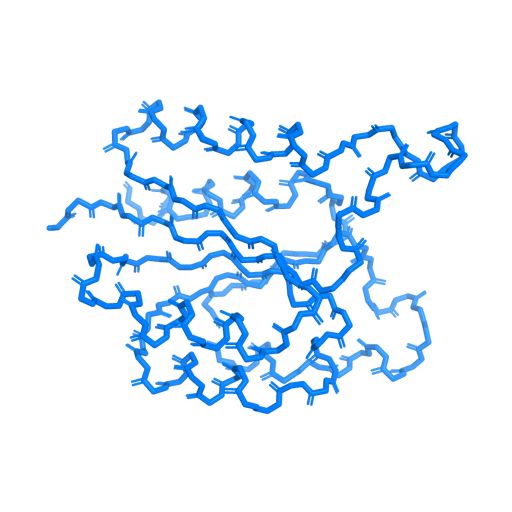74 6.294 1.00 41.84 80 ALA A C 1
ATOM 604 O O . ALA A 1 78 ? 11.239 21.545 6.319 1.00 41.54 80 ALA A O 1
ATOM 606 N N . ALA A 1 79 ? 13.465 21.558 6.424 1.00 38.36 81 ALA A N 1
ATOM 607 C CA . ALA A 1 79 ? 13.543 20.090 6.517 1.00 41.29 81 ALA A CA 1
ATOM 608 C C . ALA A 1 79 ? 12.595 19.567 7.598 1.00 42.45 81 ALA A C 1
ATOM 609 O O . ALA A 1 79 ? 12.073 18.427 7.444 1.00 46.03 81 ALA A O 1
ATOM 611 N N . PHE A 1 80 ? 12.353 20.321 8.662 1.00 35.39 82 PHE A N 1
ATOM 612 C CA . PHE A 1 80 ? 11.588 19.814 9.821 1.00 36.65 82 PHE A CA 1
ATOM 613 C C . PHE A 1 80 ? 10.119 19.655 9.393 1.00 39.28 82 PHE A C 1
ATOM 614 O O . PHE A 1 80 ? 9.327 19.071 10.132 1.00 36.43 82 PHE A O 1
ATOM 622 N N . THR A 1 81 ? 9.758 20.245 8.275 1.00 36.04 83 THR A N 1
ATOM 623 C CA . THR A 1 81 ? 8.375 20.124 7.738 1.00 37.85 83 THR A CA 1
ATOM 624 C C . THR A 1 81 ? 7.964 18.652 7.736 1.00 39.18 83 THR A C 1
ATOM 625 O O . THR A 1 81 ? 6.851 18.347 8.137 1.00 39.23 83 THR A O 1
ATOM 629 N N . HIS A 1 82 ? 8.889 17.777 7.345 1.00 38.94 84 HIS A N 1
ATOM 630 C CA . HIS A 1 82 ? 8.649 16.347 7.084 1.00 39.59 84 HIS A CA 1
ATOM 631 C C . HIS A 1 82 ? 8.991 15.513 8.307 1.00 45.58 84 HIS A C 1
ATOM 632 O O . HIS A 1 82 ? 8.763 14.356 8.232 1.00 42.53 84 HIS A O 1
ATOM 639 N N . THR A 1 83 ? 9.545 16.063 9.391 1.00 42.82 85 THR A N 1
ATOM 640 C CA . THR A 1 83 ? 10.124 15.224 10.466 1.00 41.10 85 THR A CA 1
ATOM 641 C C . THR A 1 83 ? 9.646 15.666 11.852 1.00 46.07 85 THR A C 1
ATOM 642 O O . THR A 1 83 ? 9.681 14.831 12.726 1.00 44.46 85 THR A O 1
ATOM 646 N N . SER A 1 84 ? 9.371 16.941 12.115 1.00 44.43 86 SER A N 1
ATOM 647 C CA . SER A 1 84 ? 9.315 17.410 13.523 1.00 39.68 86 SER A CA 1
ATOM 648 C C . SER A 1 84 ? 7.907 17.360 14.093 1.00 37.78 86 SER A C 1
ATOM 649 O O . SER A 1 84 ? 7.213 18.411 14.147 1.00 39.89 86 SER A O 1
ATOM 652 N N . VAL A 1 85 ? 7.543 16.210 14.643 1.00 40.35 87 VAL A N 1
ATOM 653 C CA . VAL A 1 85 ? 6.316 16.080 15.464 1.00 37.12 87 VAL A CA 1
ATOM 654 C C . VAL A 1 85 ? 6.473 16.963 16.715 1.00 37.97 87 VAL A C 1
ATOM 655 O O . VAL A 1 85 ? 5.503 17.591 17.103 1.00 39.49 87 VAL A O 1
ATOM 659 N N . ALA A 1 86 ? 7.660 17.097 17.288 1.00 40.54 88 ALA A N 1
ATOM 660 C CA . ALA A 1 86 ? 7.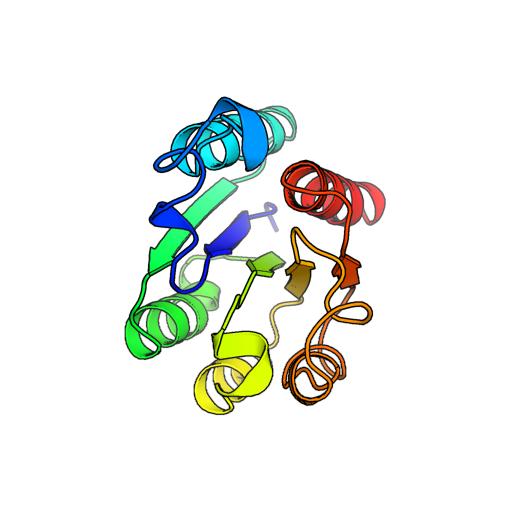880 17.959 18.496 1.00 37.64 88 ALA A CA 1
ATOM 661 C C . ALA A 1 86 ? 7.439 19.400 18.248 1.00 35.94 88 ALA A C 1
ATOM 662 O O . ALA A 1 86 ? 6.743 19.983 19.090 1.00 36.12 88 ALA A O 1
ATOM 664 N N . LEU A 1 87 ? 7.790 19.958 17.101 1.00 35.08 89 LEU A N 1
ATOM 665 C CA . LEU A 1 87 ? 7.445 21.365 16.800 1.00 37.19 89 LEU A CA 1
ATOM 666 C C . LEU A 1 87 ? 5.938 21.464 16.519 1.00 40.22 89 LEU A C 1
ATOM 667 O O . LEU A 1 87 ? 5.268 22.428 16.983 1.00 36.23 89 LEU A O 1
ATOM 672 N N . ARG A 1 88 ? 5.381 20.489 15.805 1.00 35.83 90 ARG A N 1
ATOM 673 C CA . ARG A 1 88 ? 3.917 20.431 15.544 1.00 38.66 90 ARG A CA 1
ATOM 674 C C . ARG A 1 88 ? 3.212 20.488 16.894 1.00 37.29 90 ARG A C 1
ATOM 675 O O . ARG A 1 88 ? 2.304 21.308 17.070 1.00 38.03 90 ARG A O 1
ATOM 683 N N . ASP A 1 89 ? 3.602 19.607 17.808 1.00 36.20 91 ASP A N 1
ATOM 684 C CA . ASP A 1 89 ? 2.942 19.465 19.130 1.00 38.38 91 ASP A CA 1
ATOM 685 C C . ASP A 1 89 ? 3.141 20.729 19.989 1.00 39.92 91 ASP A C 1
ATOM 686 O O . ASP A 1 89 ? 2.209 21.098 20.734 1.00 39.99 91 ASP A O 1
ATOM 691 N N . ALA A 1 90 ? 4.256 21.437 19.825 1.00 37.76 92 ALA A N 1
ATOM 692 C CA . ALA A 1 90 ? 4.478 22.714 20.568 1.00 39.67 92 ALA A CA 1
ATOM 693 C C . ALA A 1 90 ? 3.503 23.748 20.021 1.00 39.97 92 ALA A C 1
ATOM 694 O O . ALA A 1 90 ? 2.865 24.408 20.838 1.00 42.51 92 ALA A O 1
ATOM 696 N N . LEU A 1 91 ? 3.356 23.826 18.697 1.00 37.23 93 LEU A N 1
ATOM 697 C CA . LEU A 1 91 ? 2.359 24.735 18.067 1.00 39.24 93 LEU A CA 1
ATOM 698 C C . LEU A 1 91 ? 0.940 24.404 18.518 1.00 39.67 93 LEU A C 1
ATOM 699 O O . LEU A 1 91 ? 0.212 25.340 18.905 1.00 38.62 93 LEU A O 1
ATOM 704 N N . ALA A 1 92 ? 0.562 23.127 18.517 1.00 40.15 94 ALA A N 1
ATOM 705 C CA . ALA A 1 92 ? -0.779 22.710 18.960 1.00 46.10 94 ALA A CA 1
ATOM 706 C C . ALA A 1 92 ? -0.928 23.111 20.422 1.00 48.24 94 ALA A C 1
ATOM 707 O O . ALA A 1 92 ? -1.948 23.645 20.745 1.00 43.75 94 ALA A O 1
ATOM 709 N N . ALA A 1 93 ? 0.077 22.876 21.262 1.00 43.74 95 ALA A N 1
ATOM 710 C CA . ALA A 1 93 ? -0.044 23.119 22.711 1.00 44.48 95 ALA A CA 1
ATOM 711 C C . ALA A 1 93 ? -0.265 24.606 23.013 1.00 45.55 95 ALA A C 1
ATOM 712 O O . ALA A 1 93 ? -1.020 24.861 23.933 1.00 50.13 95 ALA A O 1
ATOM 714 N N . VAL A 1 94 ? 0.385 25.551 22.321 1.00 42.23 96 VAL A N 1
ATOM 715 C CA . VAL A 1 94 ? 0.297 26.994 22.683 1.00 45.89 96 VAL A CA 1
ATOM 716 C C . VAL A 1 94 ? -0.835 27.625 21.881 1.00 47.86 96 VAL A C 1
ATOM 717 O O . VAL A 1 94 ? -1.297 28.650 22.285 1.00 46.15 96 VAL A O 1
ATOM 721 N N . ALA A 1 95 ? -1.294 27.006 20.791 1.00 43.58 97 ALA A N 1
ATOM 722 C CA . ALA A 1 95 ? -2.559 27.384 20.112 1.00 45.79 97 ALA A CA 1
ATOM 723 C C . ALA A 1 95 ? -2.426 28.805 19.601 1.00 47.78 97 ALA A C 1
ATOM 724 O O . ALA A 1 95 ? -3.375 29.526 19.672 1.00 52.66 97 ALA A O 1
ATOM 726 N N . ILE A 1 96 ? -1.240 29.214 19.192 1.00 45.79 98 ILE A N 1
ATOM 727 C CA . ILE A 1 96 ? -1.086 30.485 18.460 1.00 43.74 98 ILE A CA 1
ATOM 728 C C . ILE A 1 96 ? -1.240 30.178 16.979 1.00 41.96 98 ILE A C 1
ATOM 729 O O . ILE A 1 96 ? -0.565 29.307 16.468 1.00 40.86 98 ILE A O 1
ATOM 734 N N . PRO A 1 97 ? -2.039 30.953 16.227 1.00 45.47 99 PRO A N 1
ATOM 735 C CA . PRO A 1 97 ? -2.246 30.666 14.819 1.00 43.05 99 PRO A CA 1
ATOM 736 C C . PRO A 1 97 ? -0.923 30.877 14.094 1.00 45.11 99 PRO A C 1
ATOM 737 O O . PRO A 1 97 ? -0.198 31.855 14.375 1.00 40.70 99 PRO A O 1
ATOM 741 N N . PHE A 1 98 ? -0.619 29.983 13.152 1.00 38.62 100 PHE A N 1
ATOM 742 C CA . PHE A 1 98 ? 0.630 30.112 12.363 1.00 36.81 100 PHE A CA 1
ATOM 743 C C . PHE A 1 98 ? 0.307 29.971 10.891 1.00 43.16 100 PHE A C 1
ATOM 744 O O . PHE A 1 98 ? -0.614 29.229 10.508 1.00 41.08 100 PHE A O 1
ATOM 752 N N . ILE A 1 99 ? 1.076 30.669 10.084 1.00 40.83 101 ILE A N 1
ATOM 753 C CA . ILE A 1 99 ? 1.071 30.494 8.617 1.00 42.51 101 ILE A CA 1
ATOM 754 C C . ILE A 1 99 ? 2.335 29.710 8.268 1.00 40.69 101 ILE A C 1
ATOM 755 O O . ILE A 1 99 ? 3.392 30.072 8.719 1.00 42.00 101 ILE A O 1
ATOM 760 N N . GLU A 1 100 ? 2.200 28.629 7.514 1.00 37.12 102 GLU A N 1
ATOM 761 C CA . GLU A 1 100 ? 3.315 27.776 7.034 1.00 34.47 102 GLU A CA 1
ATOM 762 C C . GLU A 1 100 ? 3.784 28.372 5.722 1.00 42.68 102 GLU A C 1
ATOM 763 O O . GLU A 1 100 ? 2.928 28.563 4.816 1.00 39.85 102 GLU A O 1
ATOM 769 N N . VAL A 1 101 ? 5.075 28.671 5.626 1.00 39.10 103 VAL A N 1
ATOM 770 C CA . VAL A 1 101 ? 5.698 29.252 4.422 1.00 37.43 103 VAL A CA 1
ATOM 771 C C . VAL A 1 101 ? 6.780 28.285 3.951 1.00 39.05 103 VAL A C 1
ATOM 772 O O . VAL A 1 101 ? 7.551 27.790 4.770 1.00 41.06 103 VAL A O 1
ATOM 776 N N . HIS A 1 102 ? 6.796 28.005 2.655 1.00 40.06 104 HIS A N 1
ATOM 777 C CA . HIS A 1 102 ? 7.899 27.303 1.957 1.00 40.40 104 HIS A CA 1
ATOM 778 C C . HIS A 1 102 ? 8.366 28.170 0.789 1.00 44.50 104 HIS A C 1
ATOM 779 O O . HIS A 1 102 ? 7.517 28.656 0.039 1.00 41.96 104 HIS A O 1
ATOM 786 N N . LEU A 1 103 ? 9.672 28.307 0.626 1.00 42.23 105 LEU A N 1
ATOM 787 C CA . LEU A 1 103 ? 10.264 29.092 -0.479 1.00 45.52 105 LEU A CA 1
ATOM 788 C C . LEU A 1 103 ? 9.938 28.370 -1.783 1.00 47.48 105 LEU A C 1
ATOM 789 O O . LEU A 1 103 ? 9.543 28.979 -2.781 1.00 45.32 105 LEU A O 1
ATOM 794 N N . SER A 1 104 ? 10.096 27.072 -1.758 1.00 48.05 106 SER A N 1
ATOM 795 C CA . SER A 1 104 ? 10.062 26.268 -2.989 1.00 50.43 106 SER A CA 1
ATOM 796 C C . SER A 1 104 ? 8.692 25.602 -3.082 1.00 45.62 106 SER A C 1
ATOM 797 O O . SER A 1 104 ? 7.860 25.634 -2.148 1.00 44.52 106 SER A O 1
ATOM 800 N N . ASN A 1 105 ? 8.510 24.940 -4.192 1.00 49.49 107 ASN A N 1
ATOM 801 C CA . ASN A 1 105 ? 7.327 24.104 -4.432 1.00 49.61 107 ASN A CA 1
ATOM 802 C C . ASN A 1 105 ? 7.652 22.718 -3.877 1.00 44.50 107 ASN A C 1
ATOM 803 O O . ASN A 1 105 ? 8.294 21.956 -4.596 1.00 47.40 107 ASN A O 1
ATOM 808 N N . ILE A 1 106 ? 7.130 22.367 -2.710 1.00 43.44 108 ILE A N 1
ATOM 809 C CA . ILE A 1 106 ? 7.407 21.058 -2.056 1.00 49.68 108 ILE A CA 1
ATOM 810 C C . ILE A 1 106 ? 6.730 19.928 -2.823 1.00 56.46 108 ILE A C 1
ATOM 811 O O . ILE A 1 106 ? 7.044 18.772 -2.512 1.00 55.51 108 ILE A O 1
ATOM 816 N N . HIS A 1 107 ? 5.788 20.227 -3.729 1.00 50.09 109 HIS A N 1
ATOM 817 C CA . HIS A 1 107 ? 5.019 19.199 -4.474 1.00 46.67 109 HIS A CA 1
ATOM 818 C C . HIS A 1 107 ? 5.792 18.818 -5.718 1.00 45.69 109 HIS A C 1
ATOM 819 O O . HIS A 1 107 ? 5.389 17.912 -6.373 1.00 52.53 109 HIS A O 1
ATOM 826 N N . ALA A 1 108 ? 6.800 19.589 -6.078 1.00 45.04 110 ALA A N 1
ATOM 827 C CA . ALA A 1 108 ? 7.549 19.358 -7.312 1.00 48.76 110 ALA A CA 1
ATOM 828 C C . ALA A 1 108 ? 8.951 18.803 -6.983 1.00 53.74 110 ALA A C 1
ATOM 829 O O . ALA A 1 108 ? 9.874 18.962 -7.779 1.00 51.30 110 ALA A O 1
ATOM 831 N N . ARG A 1 109 ? 9.131 18.111 -5.873 1.00 53.31 111 ARG A N 1
ATOM 832 C CA . ARG A 1 109 ? 10.497 17.660 -5.469 1.00 52.17 111 ARG A CA 1
ATOM 833 C C . ARG A 1 109 ? 10.425 16.154 -5.188 1.00 55.50 111 ARG A C 1
ATOM 834 O O . ARG A 1 109 ? 9.565 15.502 -5.762 1.00 48.64 111 ARG A O 1
ATOM 842 N N . GLU A 1 110 ? 11.239 15.620 -4.287 1.00 48.34 112 GLU A N 1
ATOM 843 C CA . GLU A 1 110 ? 11.154 14.199 -3.869 1.00 49.64 112 GLU A CA 1
ATOM 844 C C . GLU A 1 110 ? 9.747 13.952 -3.344 1.00 45.34 112 GLU A C 1
ATOM 845 O O . GLU A 1 110 ? 9.147 14.823 -2.741 1.00 43.53 112 GLU A O 1
ATOM 851 N N . PRO A 1 111 ? 9.157 12.784 -3.609 1.00 47.95 113 PRO A N 1
ATOM 852 C CA . PRO A 1 111 ? 7.874 12.403 -3.015 1.00 55.62 113 PRO A CA 1
ATOM 853 C C . PRO A 1 111 ? 7.758 12.632 -1.499 1.00 59.12 113 PRO A C 1
ATOM 854 O O . PRO A 1 111 ? 6.694 13.081 -1.057 1.00 53.27 113 PRO A O 1
ATOM 858 N N . PHE A 1 112 ? 8.805 12.367 -0.705 1.00 55.28 114 PHE A N 1
ATOM 859 C CA . PHE A 1 112 ? 8.671 12.486 0.776 1.00 46.72 114 PHE A CA 1
ATOM 860 C C . PHE A 1 112 ? 8.363 13.925 1.145 1.00 45.51 114 PHE A C 1
ATOM 861 O O . PHE A 1 112 ? 7.760 14.165 2.180 1.00 53.51 114 PHE A O 1
ATOM 869 N N . ARG A 1 113 ? 8.695 14.883 0.295 1.00 45.76 115 ARG A N 1
ATOM 870 C CA . ARG A 1 113 ? 8.489 16.295 0.673 1.00 51.51 115 ARG A CA 1
ATOM 871 C C . ARG A 1 113 ? 7.018 16.685 0.654 1.00 54.61 115 ARG A C 1
ATOM 872 O O . ARG A 1 113 ? 6.723 17.800 1.055 1.00 49.16 115 ARG A O 1
ATOM 880 N N . ARG A 1 114 ? 6.134 15.839 0.144 1.00 60.15 116 ARG A N 1
ATOM 881 C CA . ARG A 1 114 ? 4.726 16.254 -0.077 1.00 64.87 116 ARG A CA 1
ATOM 882 C C . ARG A 1 114 ? 4.037 16.186 1.279 1.00 57.31 116 ARG A C 1
ATOM 883 O O . ARG A 1 114 ? 2.993 16.769 1.393 1.00 59.39 116 ARG A O 1
ATOM 891 N N . HIS A 1 115 ? 4.585 15.443 2.237 1.00 46.81 117 HIS A N 1
ATOM 892 C CA A HIS A 1 115 ? 4.000 15.293 3.602 0.70 55.67 117 HIS A CA 1
ATOM 893 C CA B HIS A 1 115 ? 4.000 15.282 3.587 0.30 52.02 117 HIS A CA 1
ATOM 894 C C . HIS A 1 115 ? 4.517 16.412 4.517 1.00 54.30 117 HIS A C 1
ATOM 895 O O . HIS A 1 115 ? 5.737 16.602 4.595 1.00 53.45 117 HIS A O 1
ATOM 908 N N . SER A 1 116 ? 3.601 17.121 5.173 1.00 50.39 118 SER A N 1
ATOM 909 C CA . SER A 1 116 ? 3.888 18.181 6.171 1.00 45.51 118 SER A CA 1
ATOM 910 C C . SER A 1 116 ? 3.268 17.766 7.494 1.00 46.13 118 SER A C 1
ATOM 911 O O . SER A 1 116 ? 2.107 17.458 7.484 1.00 48.28 118 SER A O 1
ATOM 914 N N . TYR A 1 117 ? 4.021 17.828 8.600 1.00 42.17 119 TYR A N 1
ATOM 915 C CA . TYR A 1 117 ? 3.461 17.670 9.962 1.00 41.86 119 TYR A CA 1
ATOM 916 C C . TYR A 1 117 ? 2.776 18.949 10.414 1.00 36.95 119 TYR A C 1
ATOM 917 O O . TYR A 1 117 ? 2.331 18.994 11.566 1.00 38.26 119 TYR A O 1
ATOM 926 N N . PHE A 1 118 ? 2.696 19.957 9.549 1.00 35.38 120 PHE A N 1
ATOM 927 C CA . PHE A 1 118 ? 2.140 21.285 9.908 1.00 38.22 120 PHE A CA 1
ATOM 928 C C . PHE A 1 118 ? 0.844 21.655 9.166 1.00 41.83 120 PHE A C 1
ATOM 929 O O . PHE A 1 118 ? 0.025 22.409 9.718 1.00 44.37 120 PHE A O 1
ATOM 937 N N . SER A 1 119 ? 0.658 21.183 7.940 1.00 43.61 121 SER A N 1
ATOM 938 C CA . SER A 1 119 ? -0.369 21.742 7.018 1.00 46.22 121 SER A CA 1
ATOM 939 C C . SER A 1 119 ? -1.778 21.534 7.594 1.00 43.41 121 SER A C 1
ATOM 940 O O . SER A 1 119 ? -2.574 22.461 7.513 1.00 45.74 121 SER A O 1
ATOM 943 N N . ASP A 1 120 ? -2.028 20.445 8.316 1.00 42.35 122 ASP A N 1
ATOM 944 C CA . ASP A 1 120 ? -3.382 20.172 8.853 1.00 41.07 122 ASP A CA 1
ATOM 945 C C . ASP A 1 120 ? -3.689 21.069 10.060 1.00 44.42 122 ASP A C 1
ATOM 946 O O . ASP A 1 120 ? -4.865 21.270 10.288 1.00 40.85 122 ASP A O 1
ATOM 951 N N . ILE A 1 121 ? -2.711 21.709 10.731 1.00 40.00 123 ILE A N 1
ATOM 952 C CA . ILE A 1 121 ? -3.031 22.607 11.878 1.00 41.60 123 ILE A CA 1
ATOM 953 C C . ILE A 1 121 ? -2.640 24.061 11.571 1.00 41.63 123 ILE A C 1
ATOM 954 O O . ILE A 1 121 ? -2.795 24.901 12.440 1.00 44.06 123 ILE A O 1
ATOM 959 N N . ALA A 1 122 ? -2.099 24.331 10.409 1.00 39.09 124 ALA A N 1
ATOM 960 C CA . ALA A 1 122 ? -1.775 25.691 9.968 1.00 44.30 124 ALA A CA 1
ATOM 961 C C . ALA A 1 122 ? -3.061 26.493 9.760 1.00 48.05 124 ALA A C 1
ATOM 962 O O . ALA A 1 122 ? -4.043 25.915 9.338 1.00 43.24 124 ALA A O 1
ATOM 964 N N . SER A 1 123 ? -2.970 27.805 9.948 1.00 40.35 125 SER A N 1
ATOM 965 C CA . SER A 1 123 ? -4.020 28.809 9.696 1.00 41.68 125 SER A CA 1
ATOM 966 C C . SER A 1 123 ? -3.838 29.387 8.298 1.00 43.51 125 SER A C 1
ATOM 967 O O . SER A 1 123 ? -4.608 30.217 7.894 1.00 51.81 125 SER A O 1
ATOM 970 N N . GLY A 1 124 ? -2.863 28.890 7.557 1.00 42.47 126 GLY A N 1
ATOM 971 C CA . GLY A 1 124 ? -2.652 29.279 6.169 1.00 39.55 126 GLY A CA 1
ATOM 972 C C . GLY A 1 124 ? -1.372 28.674 5.661 1.00 41.34 126 GLY A C 1
ATOM 973 O O . GLY A 1 124 ? -0.523 28.268 6.462 1.00 40.96 126 GLY A O 1
ATOM 974 N N . LEU A 1 125 ? -1.255 28.561 4.357 1.00 39.58 127 LEU A N 1
ATOM 975 C CA . LEU A 1 125 ? -0.099 27.937 3.691 1.00 37.29 127 LEU A CA 1
ATOM 976 C C . LEU A 1 125 ? 0.219 28.765 2.470 1.00 41.85 127 LEU A C 1
ATOM 977 O O . LEU A 1 125 ? -0.735 29.098 1.744 1.00 43.43 127 LEU A O 1
ATOM 982 N N . ILE A 1 126 ? 1.480 29.152 2.330 1.00 40.08 128 ILE A N 1
ATOM 983 C CA . ILE A 1 126 ? 2.017 29.889 1.167 1.00 39.38 128 ILE A CA 1
ATOM 984 C C . ILE A 1 126 ? 3.292 29.174 0.723 1.00 43.67 128 ILE A C 1
ATOM 985 O O . ILE A 1 126 ? 4.242 29.138 1.509 1.00 42.40 128 ILE A O 1
ATOM 990 N N . THR A 1 127 ? 3.338 28.653 -0.494 1.00 40.39 129 THR A N 1
ATOM 991 C CA . THR A 1 127 ? 4.529 27.962 -1.018 1.00 43.70 129 THR A CA 1
ATOM 992 C C . THR A 1 127 ? 4.797 28.461 -2.424 1.00 45.94 129 THR A C 1
ATOM 993 O O . THR A 1 127 ? 3.838 28.934 -3.116 1.00 42.51 129 THR A O 1
ATOM 997 N N . GLY A 1 128 ? 6.066 28.312 -2.788 1.00 44.51 130 GLY A N 1
ATOM 998 C CA . GLY A 1 128 ? 6.615 28.352 -4.142 1.00 45.17 130 GLY A CA 1
ATOM 999 C C . GLY A 1 128 ? 6.853 29.779 -4.573 1.00 42.23 130 GLY A C 1
ATOM 1000 O O . GLY A 1 128 ? 7.217 29.969 -5.710 1.00 47.49 130 GLY A O 1
ATOM 1001 N N . LEU A 1 129 ? 6.678 30.753 -3.690 1.00 43.28 131 LEU A N 1
ATOM 1002 C CA . LEU A 1 129 ? 6.842 32.170 -4.088 1.00 42.94 131 LEU A CA 1
ATOM 1003 C C . LEU A 1 129 ? 8.197 32.721 -3.603 1.00 51.92 131 LEU A C 1
ATOM 1004 O O . LEU A 1 129 ? 8.385 33.917 -3.606 1.00 49.71 131 LEU A O 1
ATOM 1009 N N . GLY A 1 130 ? 9.150 31.872 -3.259 1.00 50.06 132 GLY A N 1
ATOM 1010 C CA . GLY A 1 130 ? 10.457 32.350 -2.788 1.00 49.87 132 GLY A CA 1
ATOM 1011 C C . GLY A 1 130 ? 10.300 33.145 -1.509 1.00 50.81 132 GLY A C 1
ATOM 1012 O O . GLY A 1 130 ? 9.287 32.978 -0.790 1.00 45.72 132 GLY A O 1
ATOM 1013 N N . ALA A 1 131 ? 11.263 34.016 -1.234 1.00 51.83 133 ALA A N 1
ATOM 1014 C CA . ALA A 1 131 ? 11.282 34.866 -0.026 1.00 46.63 133 ALA A CA 1
ATOM 1015 C C . ALA A 1 131 ? 10.044 35.742 0.074 1.00 46.63 133 ALA A C 1
ATOM 1016 O O . ALA A 1 131 ? 9.644 36.076 1.214 1.00 50.06 133 ALA A O 1
ATOM 1018 N N . GLU A 1 132 ? 9.371 36.063 -1.036 1.00 56.03 134 GLU A N 1
ATOM 1019 C CA . GLU A 1 132 ? 8.131 36.889 -1.010 1.00 51.72 134 GLU A CA 1
ATOM 1020 C C . GLU A 1 132 ? 7.051 36.203 -0.162 1.00 47.11 134 GLU A C 1
ATOM 1021 O O . GLU A 1 132 ? 6.193 36.900 0.404 1.00 47.51 134 GLU A O 1
ATOM 1027 N N . GLY A 1 133 ? 7.120 34.877 -0.009 1.00 46.41 135 GLY A N 1
ATOM 1028 C CA . GLY A 1 133 ? 6.121 34.159 0.800 1.00 43.38 135 GLY A CA 1
ATOM 1029 C C . GLY A 1 133 ? 6.015 34.702 2.203 1.00 41.48 135 GLY A C 1
ATOM 1030 O O . GLY A 1 133 ? 4.911 34.753 2.738 1.00 45.06 135 GLY A O 1
ATOM 1031 N N . TYR A 1 134 ? 7.143 35.111 2.803 1.00 44.06 136 TYR A N 1
ATOM 1032 C CA . TYR A 1 134 ? 7.121 35.618 4.194 1.00 43.98 136 TYR A CA 1
ATOM 1033 C C . TYR A 1 134 ? 6.351 36.938 4.256 1.00 40.99 136 TYR A C 1
ATOM 1034 O O . TYR A 1 134 ? 5.546 37.169 5.176 1.00 42.06 136 TYR A O 1
ATOM 1043 N N . SER A 1 135 ? 6.632 37.845 3.330 1.00 46.30 137 SER A N 1
ATOM 1044 C CA . SER A 1 135 ? 5.947 39.170 3.276 1.00 47.11 137 SER A CA 1
ATOM 1045 C C . SER A 1 135 ? 4.464 38.966 2.989 1.00 42.60 137 SER A C 1
ATOM 1046 O O . SER A 1 135 ? 3.617 39.630 3.634 1.00 44.74 137 SER A O 1
ATOM 1049 N N . LEU A 1 136 ? 4.139 38.039 2.068 1.00 46.24 138 LEU A N 1
ATOM 1050 C CA . LEU A 1 136 ? 2.707 37.675 1.864 1.00 46.39 138 LEU A CA 1
ATOM 1051 C C . LEU A 1 136 ? 2.105 37.148 3.150 1.00 44.42 138 LEU A C 1
ATOM 1052 O O . LEU A 1 136 ? 0.929 37.495 3.418 1.00 44.64 138 LEU A O 1
ATOM 1057 N N . ALA A 1 137 ? 2.850 36.358 3.948 1.00 41.40 139 ALA A N 1
ATOM 1058 C CA . ALA A 1 137 ? 2.325 35.882 5.248 1.00 39.61 139 ALA A CA 1
ATOM 1059 C C . ALA A 1 137 ? 1.927 37.077 6.117 1.00 43.18 139 ALA A C 1
ATOM 1060 O O . ALA A 1 137 ? 0.817 37.080 6.721 1.00 42.84 139 ALA A O 1
ATOM 1062 N N . LEU A 1 138 ? 2.807 38.073 6.227 1.00 45.25 140 LEU A N 1
ATOM 1063 C CA . LEU A 1 138 ? 2.493 39.299 6.999 1.00 46.75 140 LEU A CA 1
ATOM 1064 C C . LEU A 1 138 ? 1.273 40.000 6.369 1.00 44.36 140 LEU A C 1
ATOM 1065 O O . LEU A 1 138 ? 0.352 40.422 7.102 1.00 51.88 140 LEU A O 1
ATOM 1070 N N . ASP A 1 139 ? 1.255 40.119 5.052 1.00 49.16 141 ASP A N 1
ATOM 1071 C CA . ASP A 1 139 ? 0.066 40.675 4.330 1.00 57.54 141 ASP A CA 1
ATOM 1072 C C . ASP A 1 139 ? -1.194 39.922 4.768 1.00 56.31 141 ASP A C 1
ATOM 1073 O O . ASP A 1 139 ? -2.166 40.582 5.157 1.00 55.34 141 ASP A O 1
ATOM 1078 N N . ALA A 1 140 ? -1.133 38.579 4.818 1.00 53.63 142 ALA A N 1
ATOM 1079 C CA . ALA A 1 140 ? -2.283 37.721 5.207 1.00 49.13 142 ALA A CA 1
ATOM 1080 C C . ALA A 1 140 ? -2.721 38.062 6.625 1.00 50.71 142 ALA A C 1
ATOM 1081 O O . ALA A 1 140 ? -3.919 38.308 6.863 1.00 50.84 142 ALA A O 1
ATOM 1083 N N . ILE A 1 141 ? -1.787 38.149 7.567 1.00 55.03 143 ILE A N 1
ATOM 1084 C CA . ILE A 1 141 ? -2.152 38.527 8.965 1.00 54.28 143 ILE A CA 1
ATOM 1085 C C . ILE A 1 141 ? -2.830 39.908 8.949 1.00 52.48 143 ILE A C 1
ATOM 1086 O O . ILE A 1 141 ? -3.822 40.084 9.669 1.00 59.53 143 ILE A O 1
ATOM 1091 N N . ALA A 1 142 ? -2.278 40.865 8.205 1.00 57.87 144 ALA A N 1
ATOM 1092 C CA . ALA A 1 142 ? -2.772 42.266 8.185 1.00 66.92 144 ALA A CA 1
ATOM 1093 C C . ALA A 1 142 ? -4.202 42.248 7.646 1.00 76.58 144 ALA A C 1
ATOM 1094 O O . ALA A 1 142 ? -5.076 42.841 8.290 1.00 90.32 144 ALA A O 1
ATOM 1096 N N . ARG A 1 143 ? -4.416 41.524 6.540 1.00 82.89 145 ARG A N 1
ATOM 1097 C CA . ARG A 1 143 ? -5.679 41.546 5.760 1.00 76.74 145 ARG A CA 1
ATOM 1098 C C . ARG A 1 143 ? -6.804 40.940 6.591 1.00 75.16 145 ARG A C 1
ATOM 1099 O O . ARG A 1 143 ? -7.956 41.216 6.282 1.00 95.22 145 ARG A O 1
ATOM 1107 N N . ARG A 1 144 ? -6.478 40.118 7.584 1.00 84.72 146 ARG A N 1
ATOM 1108 C CA . ARG A 1 144 ? -7.472 39.628 8.571 1.00 93.32 146 ARG A CA 1
ATOM 1109 C C . ARG A 1 144 ? -7.897 40.793 9.484 1.00 108.27 146 ARG A C 1
ATOM 1110 O O . ARG A 1 144 ? -9.067 40.779 9.933 1.00 116.21 146 ARG A O 1
ATOM 1118 N N . PHE A 1 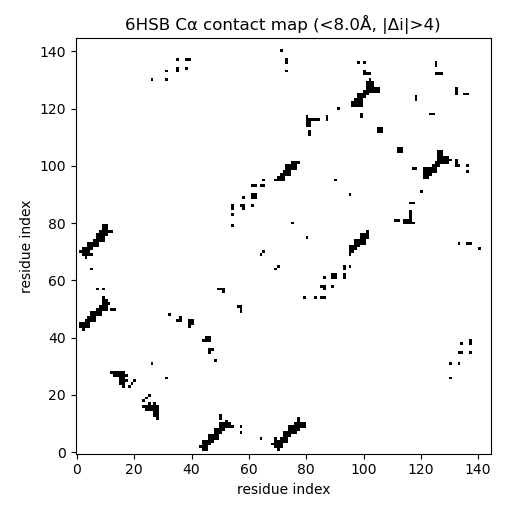145 ? -6.993 41.763 9.716 1.00 112.54 147 PHE A N 1
ATOM 1119 C CA . PHE A 1 145 ? -7.173 43.007 10.522 1.00 108.07 147 PHE A CA 1
ATOM 1120 C C . PHE A 1 145 ? -6.959 44.241 9.630 1.00 109.62 147 PHE A C 1
ATOM 1121 O O . PHE A 1 145 ? -7.807 45.086 9.349 1.00 108.56 147 PHE A O 1
#

Radius of gyration: 14.38 Å; Cα contacts (8 Å, |Δi|>4): 250; chains: 1; bounding box: 34×38×38 Å

InterPro domains:
  IPR001874 Dehydroquinase, class II [MF_00169] (1-156)
  IPR001874 Dehydroquinase, class II [PF01220] (7-143)
  IPR001874 Dehydroquina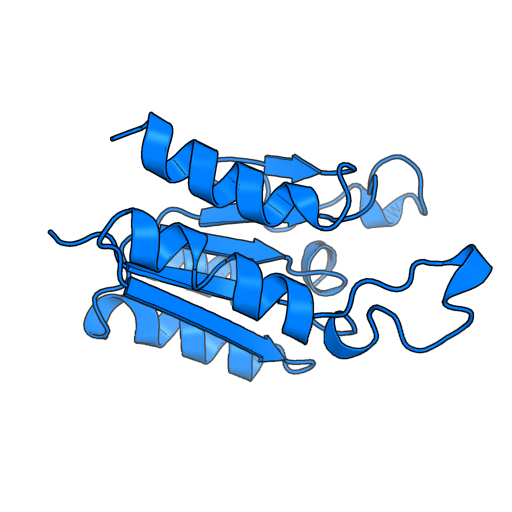se, class II [PIRSF001399] (5-146)
  IPR001874 Dehydroquinase, class II [PTHR21272] (5-147)
  IPR001874 Dehydroquinase, class II [TIGR01088] (6-145)
  IPR001874 Dehydroquinase, class II [cd00466] (6-146)
  IPR018509 Dehydroquinase, class II, conserved site [PS01029] (10-27)
  IPR036441 Dehydroquinase, class II superfamily [G3DSA:3.40.50.9100] (1-150)
  IPR036441 Dehydroquinase, class II super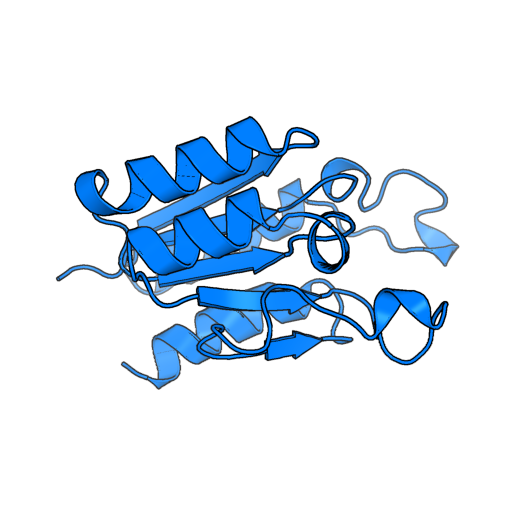family [SSF52304] (6-149)